Protein AF-A0A7K2EH18-F1 (afdb_monomer_lite)

pLDDT: mean 88.27, std 6.17, range [67.56, 96.75]

Secondary structure (DSSP, 8-state):
-EEEEES-GGGHHHHHHHHHTT-EEEEE-HHHHHHHHHTTS-SEEE--HHHHTT-TT-PPPTT-----SS-TTEEEEESS-GGG--EEE--TT-HHHHHHHHHHHHHTT----EEE-SS--SEEEEETHHHHTTTT-TTEEEHHHHHHHT-

Sequence (151 aa):
MQLAFWDFPPTECLELAAKTLSIEAERQTVSGCVELLHQQQIDVALLPVTVALAADGLDIVPGGAVSSWGYPFARMRVRRDLQQAGTLECTSDQGLEAFMSRVILKEHYGRDITLTSNGTADIKLLTGAASLDQADDPTTLDLGQEWYELS

Foldseek 3Di:
DEEEEEPAPVCPVVVVVCVVVVHHYYYDHLVVRLVCVVVVVGDYYDHDPVCQVVRPPDDDDPPDDDDDLFALFKKKQAQDPLLPFAEEADDPRCVVVVVLVQVLSCQVPVYRHDYDNPPDGRIYMGGGPRSNVCNPPPRMDRSSVSSVVSD

Radius of gyration: 17.11 Å; chains: 1; bounding box: 40×27×45 Å

Structure (mmCIF, N/CA/C/O backbone):
data_AF-A0A7K2EH18-F1
#
_entry.id   AF-A0A7K2EH18-F1
#
loop_
_atom_site.group_PDB
_atom_site.id
_atom_site.type_symbol
_atom_site.label_atom_id
_atom_site.label_alt_id
_atom_site.label_comp_id
_atom_site.label_asym_id
_atom_site.label_entity_id
_atom_site.label_seq_id
_atom_site.pdbx_PDB_ins_code
_atom_site.Cartn_x
_atom_site.Cartn_y
_atom_site.Cartn_z
_atom_site.occupancy
_atom_site.B_iso_or_equiv
_atom_site.auth_seq_id
_atom_site.auth_comp_id
_atom_site.auth_asym_id
_atom_site.auth_atom_id
_atom_site.pdbx_PDB_model_num
ATOM 1 N N . MET A 1 1 ? -16.350 -0.080 22.078 1.00 84.56 1 MET A N 1
ATOM 2 C CA . MET A 1 1 ? -15.527 -0.602 20.980 1.00 84.56 1 MET A CA 1
ATOM 3 C C . MET A 1 1 ? -14.910 0.592 20.293 1.00 84.56 1 MET A C 1
ATOM 5 O O . MET A 1 1 ? -15.670 1.390 19.752 1.00 84.56 1 MET A O 1
ATOM 9 N N . GLN A 1 2 ? -13.596 0.739 20.395 1.00 91.12 2 GLN A N 1
ATOM 10 C CA . GLN A 1 2 ? -12.831 1.815 19.775 1.00 91.12 2 GLN A CA 1
ATOM 11 C C . GLN A 1 2 ? -12.104 1.290 18.542 1.00 91.12 2 GLN A C 1
ATOM 13 O O . GLN A 1 2 ? -11.444 0.249 18.592 1.00 91.12 2 GLN A O 1
ATOM 18 N N . LEU A 1 3 ? -12.278 1.995 17.428 1.00 93.12 3 LEU A N 1
ATOM 19 C CA . LEU A 1 3 ? -11.694 1.663 16.138 1.00 93.12 3 LEU A CA 1
ATOM 20 C C . LEU A 1 3 ? -10.644 2.700 15.744 1.00 93.12 3 LEU A C 1
ATOM 22 O O . LEU A 1 3 ? -10.867 3.896 15.913 1.00 93.12 3 LEU A O 1
ATOM 26 N N . ALA A 1 4 ? -9.562 2.261 15.108 1.00 93.50 4 ALA A N 1
ATOM 27 C CA . ALA A 1 4 ? -8.719 3.163 14.329 1.00 93.50 4 ALA A CA 1
ATOM 28 C C . ALA A 1 4 ? -8.677 2.757 12.857 1.00 93.50 4 ALA A C 1
ATOM 30 O O . ALA A 1 4 ? -8.601 1.578 12.503 1.00 93.50 4 ALA A O 1
ATOM 31 N N . PHE A 1 5 ? -8.696 3.749 11.979 1.00 91.69 5 PHE A N 1
ATOM 32 C CA . PHE A 1 5 ? -8.487 3.563 10.554 1.00 91.69 5 PHE A CA 1
ATOM 33 C C . PHE A 1 5 ? -7.166 4.209 10.164 1.00 91.69 5 PHE A C 1
ATOM 35 O O . PHE A 1 5 ? -6.934 5.384 10.459 1.00 91.69 5 PHE A O 1
ATOM 42 N N . TRP A 1 6 ? -6.310 3.453 9.475 1.00 88.62 6 TRP A N 1
ATOM 43 C CA . TRP A 1 6 ? -5.174 4.064 8.798 1.00 88.62 6 TRP A CA 1
ATOM 44 C C . TRP A 1 6 ? -5.682 5.103 7.789 1.00 88.62 6 TRP A C 1
ATOM 46 O O . TRP A 1 6 ? -6.683 4.884 7.093 1.00 88.62 6 TRP A O 1
ATOM 56 N N . ASP A 1 7 ? -4.996 6.244 7.752 1.00 80.44 7 ASP A N 1
ATOM 57 C CA . ASP A 1 7 ? -5.308 7.357 6.862 1.00 80.44 7 ASP A CA 1
ATOM 58 C C . ASP A 1 7 ? -5.115 6.973 5.384 1.00 80.44 7 ASP A C 1
ATOM 60 O O . ASP A 1 7 ? -4.019 7.018 4.823 1.00 80.44 7 ASP A O 1
ATOM 64 N N . PHE A 1 8 ? -6.212 6.535 4.769 1.00 78.31 8 PHE A N 1
ATOM 65 C CA . PHE A 1 8 ? -6.276 6.015 3.411 1.00 78.31 8 PHE A CA 1
ATOM 66 C C . PHE A 1 8 ? -7.586 6.469 2.773 1.00 78.31 8 PHE A C 1
ATOM 68 O O . PHE A 1 8 ? -8.633 6.305 3.398 1.00 78.31 8 PHE A O 1
ATOM 75 N N . PRO A 1 9 ? -7.601 7.017 1.546 1.00 76.44 9 PRO A N 1
ATOM 76 C CA . PRO A 1 9 ? -8.835 7.581 0.994 1.00 76.44 9 PRO A CA 1
ATOM 77 C C . PRO A 1 9 ? -10.026 6.596 0.986 1.00 76.44 9 PRO A C 1
ATOM 79 O O . PRO A 1 9 ? -11.114 6.976 1.418 1.00 76.44 9 PRO A O 1
ATOM 82 N N . PRO A 1 10 ? -9.852 5.302 0.642 1.00 77.94 10 PRO A N 1
ATOM 83 C CA . PRO A 1 10 ? -10.926 4.310 0.754 1.00 77.94 10 PRO A CA 1
ATOM 84 C C . PRO A 1 10 ? -11.523 4.094 2.152 1.00 77.94 10 PRO A C 1
ATOM 86 O O . PRO A 1 10 ? -12.606 3.525 2.242 1.00 77.94 10 PRO A O 1
ATOM 89 N N . THR A 1 11 ? -10.877 4.522 3.241 1.00 81.06 11 THR A N 1
ATOM 90 C CA . THR A 1 11 ? -11.407 4.353 4.608 1.00 81.06 11 THR A CA 1
ATOM 91 C C . THR A 1 11 ? -12.361 5.475 5.026 1.00 81.06 11 THR A C 1
ATOM 93 O O . THR A 1 11 ? -13.025 5.357 6.055 1.00 81.06 11 THR A O 1
ATOM 96 N N . GLU A 1 12 ? -12.537 6.523 4.208 1.00 81.25 12 GLU A N 1
ATOM 97 C CA . GLU A 1 12 ? -13.529 7.591 4.441 1.00 81.25 12 GLU A CA 1
ATOM 98 C C . GLU A 1 12 ? -14.953 7.048 4.605 1.00 81.25 12 GLU A C 1
ATOM 100 O O . GLU A 1 12 ? -15.695 7.473 5.495 1.00 81.25 12 GLU A O 1
ATOM 105 N N . CYS A 1 13 ? -15.332 6.059 3.793 1.00 82.31 13 CYS A N 1
ATOM 106 C CA . CYS A 1 13 ? -16.657 5.452 3.878 1.00 82.31 13 CYS A CA 1
ATOM 107 C C . CYS A 1 13 ? -1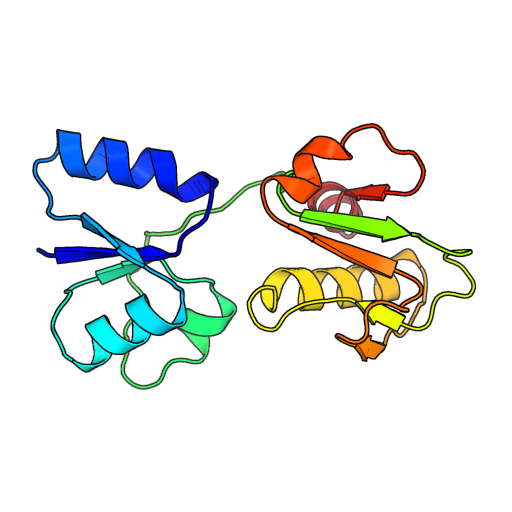6.860 4.664 5.184 1.00 82.31 13 CYS A C 1
ATOM 109 O O . CYS A 1 13 ? -17.976 4.617 5.704 1.00 82.31 13 CYS A O 1
ATOM 111 N N . LEU A 1 14 ? -15.789 4.094 5.746 1.00 84.75 14 LEU A N 1
ATOM 112 C CA . LEU A 1 14 ? -15.835 3.351 7.005 1.00 84.75 14 LEU A CA 1
ATOM 113 C C . LEU A 1 14 ? -16.022 4.284 8.196 1.00 84.75 14 LEU A C 1
ATOM 115 O O . LEU A 1 14 ? -16.771 3.962 9.114 1.00 84.75 14 LEU A O 1
ATOM 119 N N . GLU A 1 15 ? -15.418 5.469 8.158 1.00 84.12 15 GLU A N 1
ATOM 120 C CA . GLU A 1 15 ? -15.622 6.494 9.181 1.00 84.12 15 GLU A CA 1
ATOM 121 C C . GLU A 1 15 ? -17.071 7.009 9.189 1.00 84.12 15 GLU A C 1
ATOM 123 O O . GLU A 1 15 ? -17.696 7.140 10.246 1.00 84.12 15 GLU A O 1
ATOM 128 N N . LEU A 1 16 ? -17.645 7.241 8.005 1.00 85.62 16 LEU A N 1
ATOM 129 C CA . LEU A 1 16 ? -19.062 7.586 7.844 1.00 85.62 16 LEU A CA 1
ATOM 130 C C . LEU A 1 16 ? -19.986 6.477 8.372 1.00 85.62 16 LEU A C 1
ATOM 132 O O . LEU A 1 16 ? -20.981 6.763 9.049 1.00 85.62 16 LEU A O 1
ATOM 136 N N . ALA A 1 17 ? -19.654 5.213 8.105 1.00 87.94 17 ALA A N 1
ATOM 137 C CA . ALA A 1 17 ? -20.402 4.071 8.619 1.00 87.94 17 ALA A CA 1
ATOM 138 C C . ALA A 1 17 ? -20.294 3.963 10.150 1.00 87.94 17 ALA A C 1
ATOM 140 O O . ALA A 1 17 ? -21.313 3.797 10.821 1.00 87.94 17 ALA A O 1
ATOM 141 N N . ALA A 1 18 ? -19.097 4.138 10.716 1.00 88.94 18 ALA A N 1
ATOM 142 C CA . ALA A 1 18 ? -18.866 4.124 12.159 1.00 88.94 18 ALA A CA 1
ATOM 143 C C . ALA A 1 18 ? -19.690 5.203 12.877 1.00 88.94 18 ALA A C 1
ATOM 145 O O . ALA A 1 18 ? -20.402 4.893 13.832 1.00 88.94 18 ALA A O 1
ATOM 146 N N . LYS A 1 19 ? -19.699 6.438 12.353 1.00 88.56 19 LYS A N 1
ATOM 147 C CA . LYS A 1 19 ? -20.542 7.538 12.856 1.00 88.56 19 LYS A CA 1
ATOM 148 C C . LYS A 1 19 ? -22.026 7.175 12.840 1.00 88.56 19 LYS A C 1
ATOM 150 O O . LYS A 1 19 ? -22.723 7.386 13.829 1.00 88.56 19 LYS A O 1
ATOM 155 N N . THR A 1 20 ? -22.499 6.587 11.742 1.00 91.06 20 THR A N 1
ATOM 156 C CA . THR A 1 20 ? -23.899 6.151 11.590 1.00 91.06 20 THR A CA 1
ATOM 157 C C . THR A 1 20 ? -24.285 5.082 12.618 1.00 91.06 20 THR A C 1
ATOM 159 O O . THR A 1 20 ? -25.405 5.078 13.123 1.00 91.06 20 THR A O 1
ATOM 162 N N . LEU A 1 21 ? -23.346 4.199 12.960 1.00 90.81 21 LEU A N 1
ATOM 163 C CA . LEU A 1 21 ? -23.527 3.119 13.931 1.00 90.81 21 LEU A CA 1
ATOM 164 C C . LEU A 1 21 ? -23.179 3.526 15.373 1.00 90.81 21 LEU A C 1
ATOM 166 O O . LEU A 1 21 ? -23.250 2.686 16.265 1.00 90.81 21 LEU A O 1
ATOM 170 N N . SER A 1 22 ? -22.831 4.797 15.614 1.00 90.56 22 SER A N 1
ATOM 171 C CA . SER A 1 22 ? -22.379 5.301 16.922 1.00 90.56 22 SER A CA 1
ATOM 172 C C . SER A 1 22 ? -21.180 4.525 17.492 1.00 90.56 22 SER A C 1
ATOM 174 O O . SER A 1 22 ? -21.096 4.282 18.694 1.00 90.56 22 SER A O 1
ATOM 176 N N . ILE A 1 23 ? -20.257 4.121 16.616 1.00 90.50 23 ILE A N 1
ATOM 177 C CA . ILE A 1 23 ? -18.982 3.499 16.978 1.00 90.50 23 ILE A CA 1
ATOM 178 C C . ILE A 1 23 ? -17.917 4.595 17.055 1.00 90.50 23 ILE A C 1
ATOM 180 O O . ILE A 1 23 ? -17.797 5.413 16.141 1.00 90.50 23 ILE A O 1
ATOM 184 N N . GLU A 1 24 ? -17.138 4.603 18.136 1.00 90.88 24 GLU A N 1
ATOM 185 C CA . GLU A 1 24 ? -15.992 5.499 18.283 1.00 90.88 24 GLU A CA 1
ATOM 186 C C . GLU A 1 24 ? -14.889 5.060 17.319 1.00 90.88 24 GLU A C 1
ATOM 188 O O . GLU A 1 24 ? -14.373 3.947 17.421 1.00 90.88 24 GLU A O 1
ATOM 193 N N . ALA A 1 25 ? -14.565 5.925 16.359 1.00 91.12 25 ALA A N 1
ATOM 194 C CA . ALA A 1 25 ? -13.534 5.672 15.369 1.00 91.12 25 ALA A CA 1
ATOM 195 C C . ALA A 1 25 ? -12.646 6.901 15.176 1.00 91.12 25 ALA A C 1
ATOM 197 O O . ALA A 1 25 ? -13.149 8.025 15.100 1.00 91.12 25 ALA A O 1
ATOM 198 N N . GLU A 1 26 ? -11.342 6.678 15.048 1.00 90.00 26 GLU A N 1
ATOM 199 C CA . GLU A 1 26 ? -10.359 7.724 14.778 1.00 90.00 26 GLU A CA 1
ATOM 200 C C . GLU A 1 26 ? -9.476 7.403 13.569 1.00 90.00 26 GLU A C 1
ATOM 202 O O . 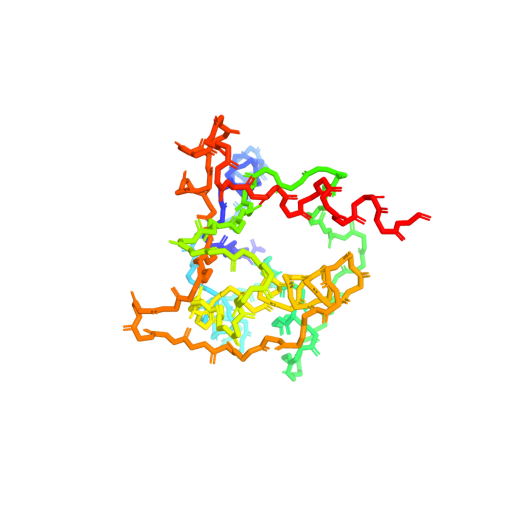GLU A 1 26 ? -9.287 6.245 13.193 1.00 90.00 26 GLU A O 1
ATOM 207 N N . ARG A 1 27 ? -8.931 8.452 12.946 1.00 90.00 27 ARG A N 1
ATOM 208 C CA . ARG A 1 27 ? -7.914 8.324 11.900 1.00 90.00 27 ARG A CA 1
ATOM 209 C C . ARG A 1 27 ? -6.537 8.457 12.501 1.00 90.00 27 ARG A C 1
ATOM 211 O O . ARG A 1 27 ? -6.279 9.404 13.240 1.00 90.00 27 ARG A O 1
ATOM 218 N N . GLN A 1 28 ? -5.651 7.551 12.124 1.00 91.38 28 GLN A N 1
ATOM 219 C CA . GLN A 1 28 ? -4.274 7.548 12.588 1.00 91.38 28 GLN A CA 1
ATOM 220 C C . GLN A 1 28 ? -3.323 7.181 11.451 1.00 91.38 28 GLN A C 1
ATOM 222 O O . GLN A 1 28 ? -3.714 6.640 10.412 1.00 91.38 28 GLN A O 1
ATOM 227 N N . THR A 1 29 ? -2.039 7.475 11.643 1.00 88.75 29 THR A N 1
ATOM 228 C CA . THR A 1 29 ? -1.003 6.883 10.794 1.00 88.75 29 THR A CA 1
ATOM 229 C C . THR A 1 29 ? -0.962 5.374 11.028 1.00 88.75 29 THR A C 1
ATOM 231 O O . THR A 1 29 ? -1.389 4.882 12.072 1.00 88.75 29 THR A O 1
ATOM 234 N N . VAL A 1 30 ? -0.396 4.621 10.084 1.00 88.69 30 VAL A N 1
ATOM 235 C CA . VAL A 1 30 ? -0.225 3.168 10.244 1.00 88.69 30 VAL A CA 1
ATOM 236 C C . VAL A 1 30 ? 0.524 2.832 11.540 1.00 88.69 30 VAL A C 1
ATOM 238 O O . VAL A 1 30 ? 0.104 1.947 12.281 1.00 88.69 30 VAL A O 1
ATOM 241 N N . SER A 1 31 ? 1.592 3.576 11.853 1.00 88.94 31 SER A N 1
ATOM 242 C CA . SER A 1 31 ? 2.343 3.402 13.101 1.00 88.94 31 SER A CA 1
ATOM 243 C C . SER A 1 31 ? 1.513 3.754 14.336 1.00 88.94 31 SER A C 1
ATOM 245 O O . SER A 1 31 ? 1.590 3.036 15.326 1.00 88.94 31 SER A O 1
ATOM 247 N N . GLY A 1 32 ? 0.694 4.809 14.265 1.00 92.75 32 GLY A N 1
ATOM 248 C CA . GLY A 1 32 ? -0.209 5.195 15.350 1.00 92.75 32 GLY A CA 1
ATOM 249 C C . GLY A 1 32 ? -1.251 4.115 15.642 1.00 92.75 32 GLY A C 1
ATOM 250 O O . GLY A 1 32 ? -1.414 3.727 16.791 1.00 92.75 32 GLY A O 1
ATOM 251 N N . CYS A 1 33 ? -1.886 3.546 14.612 1.00 93.44 33 CYS A N 1
ATOM 252 C CA . CYS A 1 33 ? -2.825 2.432 14.779 1.00 93.44 33 CYS A CA 1
ATOM 253 C C . CYS A 1 33 ? -2.184 1.230 15.496 1.00 93.44 33 CYS A C 1
ATOM 255 O O . CYS A 1 33 ? -2.783 0.653 16.401 1.00 93.44 33 CYS A O 1
ATOM 257 N N . VAL A 1 34 ? -0.968 0.844 15.091 1.00 92.75 34 VAL A N 1
ATOM 258 C CA . VAL A 1 34 ? -0.242 -0.283 15.701 1.00 92.75 34 VAL A CA 1
ATOM 259 C C . VAL A 1 34 ? 0.121 0.018 17.157 1.00 92.75 34 VAL A C 1
ATOM 261 O O . VAL A 1 34 ? -0.057 -0.834 18.026 1.00 92.75 34 VAL A O 1
ATOM 264 N N . GLU A 1 35 ? 0.587 1.235 17.443 1.00 93.25 35 GLU A N 1
ATOM 265 C CA . GLU A 1 35 ? 0.908 1.667 18.804 1.00 93.25 35 GLU A CA 1
ATOM 266 C C . GLU A 1 35 ? -0.323 1.626 19.721 1.00 93.25 35 GLU A C 1
ATOM 268 O O . GLU A 1 35 ? -0.255 1.063 20.815 1.00 93.25 35 GLU A O 1
ATOM 273 N N . LEU A 1 36 ? -1.461 2.147 19.259 1.00 94.81 36 LEU A N 1
ATOM 274 C CA . LEU A 1 36 ? -2.713 2.150 20.015 1.00 94.81 36 LEU A CA 1
ATOM 275 C C . LEU A 1 36 ? -3.230 0.735 20.300 1.00 94.81 36 LEU A C 1
ATOM 277 O O . LEU A 1 36 ? -3.704 0.477 21.408 1.00 94.81 36 LEU A O 1
ATOM 281 N N . LEU A 1 37 ? -3.105 -0.193 19.342 1.00 94.31 37 LEU A N 1
ATOM 282 C CA . LEU A 1 37 ? -3.444 -1.605 19.554 1.00 94.31 37 LEU A CA 1
ATOM 283 C C . LEU A 1 37 ? -2.553 -2.238 20.628 1.00 94.31 37 LEU A C 1
ATOM 285 O O . LEU A 1 37 ? -3.056 -2.866 21.558 1.00 94.31 37 LEU A O 1
ATOM 289 N N . HIS A 1 38 ? -1.234 -2.037 20.556 1.00 93.25 38 HIS A N 1
ATOM 290 C CA . HIS A 1 38 ? -0.307 -2.570 21.561 1.00 93.25 38 HIS A CA 1
ATOM 291 C C . HIS A 1 38 ? -0.541 -1.990 22.957 1.00 93.25 38 HIS A C 1
ATOM 293 O O . HIS A 1 38 ? -0.396 -2.698 23.955 1.00 93.25 38 HIS A O 1
ATOM 299 N N . GLN A 1 39 ? -0.912 -0.713 23.034 1.00 94.31 39 GLN A N 1
ATOM 300 C CA . GLN A 1 39 ? -1.243 -0.033 24.285 1.00 94.31 39 GLN A CA 1
ATOM 301 C C . GLN A 1 39 ? -2.665 -0.344 24.779 1.00 94.31 39 GLN A C 1
ATOM 303 O O . GLN A 1 39 ? -3.050 0.167 25.830 1.00 94.31 39 GLN A O 1
ATOM 308 N N . GLN A 1 40 ? -3.429 -1.177 24.058 1.00 93.50 40 GLN A N 1
ATOM 309 C CA . GLN A 1 40 ? -4.824 -1.523 24.361 1.00 93.50 40 GLN A CA 1
ATOM 310 C C . GLN A 1 40 ? -5.728 -0.288 24.484 1.00 93.50 40 GLN A C 1
ATOM 312 O O . GLN A 1 40 ? -6.679 -0.270 25.263 1.00 93.50 40 GLN A O 1
ATOM 317 N N . GLN A 1 41 ? -5.403 0.767 23.735 1.00 95.19 41 GLN A N 1
ATOM 318 C CA . GLN A 1 41 ? -6.205 1.986 23.671 1.00 95.19 41 GLN A CA 1
ATOM 319 C C . GLN A 1 41 ? -7.327 1.860 22.645 1.00 95.19 41 GLN A C 1
ATOM 321 O O . GLN A 1 41 ? -8.346 2.507 22.806 1.00 95.19 41 GLN A O 1
ATOM 326 N N . ILE A 1 42 ? -7.174 0.996 21.640 1.00 94.62 42 ILE A N 1
ATOM 327 C CA . ILE A 1 42 ? -8.227 0.657 20.678 1.00 94.62 42 ILE A CA 1
ATOM 328 C C . ILE A 1 42 ? -8.422 -0.858 20.615 1.00 94.62 42 ILE A C 1
ATOM 330 O O . ILE A 1 42 ? -7.494 -1.621 20.881 1.00 94.62 42 ILE A O 1
ATOM 334 N N . ASP A 1 43 ? -9.626 -1.289 20.241 1.00 93.00 43 ASP A N 1
ATOM 335 C CA . ASP A 1 43 ? -9.988 -2.708 20.176 1.00 93.00 43 ASP A CA 1
ATOM 336 C C . ASP A 1 43 ? -9.653 -3.326 18.810 1.00 93.00 43 ASP A C 1
ATOM 338 O O . ASP A 1 43 ? -9.283 -4.494 18.720 1.00 93.00 43 ASP A O 1
ATOM 342 N N . VAL A 1 44 ? -9.820 -2.558 17.727 1.00 93.38 44 VAL A N 1
ATOM 343 C CA . VAL A 1 44 ? -9.617 -3.025 16.348 1.00 93.38 44 VAL A CA 1
ATOM 344 C C . VAL A 1 44 ? -9.049 -1.886 15.505 1.00 93.38 44 VAL A C 1
ATOM 346 O O . VAL A 1 44 ? -9.507 -0.749 15.603 1.00 93.38 44 VAL A O 1
ATOM 349 N N . ALA A 1 45 ? -8.097 -2.192 14.622 1.00 93.81 45 ALA A N 1
ATOM 350 C CA . ALA A 1 45 ? -7.639 -1.244 13.613 1.00 93.81 45 ALA A CA 1
ATOM 351 C C . ALA A 1 45 ? -7.711 -1.824 12.201 1.00 93.81 45 ALA A C 1
ATOM 353 O O . ALA A 1 45 ? -7.446 -3.006 11.983 1.00 93.81 45 ALA A O 1
ATOM 354 N N . LEU A 1 46 ? -8.020 -0.968 11.227 1.00 91.81 46 LEU A N 1
ATOM 355 C CA . LEU A 1 46 ? -7.801 -1.279 9.820 1.00 91.81 46 LEU A CA 1
ATOM 356 C C . LEU A 1 46 ? -6.377 -0.874 9.435 1.00 91.81 46 LEU A C 1
ATOM 358 O O . LEU A 1 46 ? -6.027 0.304 9.505 1.00 91.81 46 LEU A O 1
ATOM 362 N N . LEU A 1 47 ? -5.580 -1.852 9.010 1.00 90.44 47 LEU A N 1
ATOM 363 C CA . LEU A 1 47 ? -4.165 -1.704 8.671 1.00 90.44 47 LEU A CA 1
ATOM 364 C C . LEU A 1 47 ? -3.883 -2.208 7.247 1.00 90.44 47 LEU A C 1
ATOM 366 O O . LEU A 1 47 ? -4.610 -3.078 6.755 1.00 90.44 47 LEU A O 1
ATOM 370 N N . PRO A 1 48 ? -2.798 -1.741 6.598 1.00 86.00 48 PRO A N 1
ATOM 371 C CA . PRO A 1 48 ? -2.278 -2.392 5.403 1.00 86.00 48 PRO A CA 1
ATOM 372 C C . PRO A 1 48 ? -1.951 -3.860 5.691 1.00 86.00 48 PRO A C 1
ATOM 374 O O . PRO A 1 48 ? -1.371 -4.181 6.732 1.00 86.00 48 PRO A O 1
ATOM 377 N N . VAL A 1 49 ? -2.269 -4.753 4.750 1.00 86.00 49 VAL A N 1
ATOM 378 C CA . VAL A 1 49 ? -2.091 -6.207 4.931 1.00 86.00 49 VAL A CA 1
ATOM 379 C C . VAL A 1 49 ? -0.649 -6.586 5.278 1.00 86.00 49 VAL A C 1
ATOM 381 O O . VAL A 1 49 ? -0.419 -7.460 6.105 1.00 86.00 49 VAL A O 1
ATOM 384 N N . THR A 1 50 ? 0.332 -5.889 4.703 1.00 84.31 50 THR A N 1
ATOM 385 C CA . THR A 1 50 ? 1.759 -6.119 4.965 1.00 84.31 50 THR A CA 1
ATOM 386 C C . THR A 1 50 ? 2.147 -5.815 6.408 1.00 84.31 50 THR A C 1
ATOM 388 O O . THR A 1 50 ? 3.016 -6.487 6.951 1.00 84.31 50 THR A O 1
ATOM 391 N N . VAL A 1 51 ? 1.493 -4.837 7.038 1.00 87.69 51 VAL A N 1
ATOM 392 C CA . VAL A 1 51 ? 1.719 -4.486 8.444 1.00 87.69 51 VAL A CA 1
ATOM 393 C C . VAL A 1 51 ? 0.955 -5.430 9.356 1.00 87.69 51 VAL A C 1
ATOM 395 O O . VAL A 1 51 ? 1.532 -5.946 10.305 1.00 87.69 51 VAL A O 1
ATOM 398 N N . ALA A 1 52 ? -0.308 -5.717 9.036 1.00 87.94 52 ALA A N 1
ATOM 399 C CA . ALA A 1 52 ? -1.135 -6.626 9.822 1.00 87.94 52 ALA A CA 1
ATOM 400 C C . ALA A 1 52 ? -0.521 -8.036 9.921 1.00 87.94 52 ALA A C 1
ATOM 402 O O . ALA A 1 52 ? -0.537 -8.636 10.988 1.00 87.94 52 ALA A O 1
ATOM 403 N N . LEU A 1 53 ? 0.072 -8.543 8.833 1.00 85.44 53 LEU A N 1
ATOM 404 C CA . LEU A 1 53 ? 0.743 -9.850 8.810 1.00 85.44 53 LEU A CA 1
ATOM 405 C C . LEU A 1 53 ? 2.118 -9.863 9.493 1.00 85.44 53 LEU A C 1
ATOM 407 O O . LEU A 1 53 ? 2.614 -10.937 9.822 1.00 85.44 53 LEU A O 1
ATOM 411 N N . ALA A 1 54 ? 2.754 -8.703 9.653 1.00 85.94 54 ALA A N 1
ATOM 412 C CA . ALA A 1 54 ? 4.074 -8.582 10.271 1.00 85.94 54 ALA A CA 1
ATOM 413 C C . ALA A 1 54 ? 4.011 -8.218 11.762 1.00 85.94 54 ALA A C 1
ATOM 415 O O . ALA A 1 54 ? 5.034 -8.264 12.442 1.00 85.94 54 ALA A O 1
ATOM 416 N N . ALA A 1 55 ? 2.846 -7.803 12.258 1.00 83.75 55 ALA A N 1
ATOM 417 C CA . ALA A 1 55 ? 2.682 -7.358 13.628 1.00 83.75 55 ALA A CA 1
ATOM 418 C C . ALA A 1 55 ? 2.542 -8.550 14.583 1.00 83.75 55 ALA A C 1
ATOM 420 O O . ALA A 1 55 ? 1.595 -9.332 14.502 1.00 83.75 55 ALA A O 1
ATOM 421 N N . ASP A 1 56 ? 3.480 -8.662 15.521 1.00 84.44 56 ASP A N 1
ATOM 422 C CA . ASP A 1 56 ? 3.445 -9.691 16.555 1.00 84.44 56 ASP A CA 1
ATOM 423 C C . ASP A 1 56 ? 2.360 -9.400 17.597 1.00 84.44 56 ASP A C 1
ATOM 425 O O . ASP A 1 56 ? 2.209 -8.276 18.073 1.00 84.44 56 ASP A O 1
ATOM 429 N N . GLY A 1 57 ? 1.635 -10.437 18.017 1.00 84.88 57 GLY A N 1
ATOM 430 C CA . GLY A 1 57 ? 0.653 -10.327 19.100 1.00 84.88 57 GLY A CA 1
ATOM 431 C C . GLY A 1 57 ? -0.653 -9.628 18.719 1.00 84.88 57 GLY A C 1
ATOM 432 O O . GLY A 1 57 ? -1.395 -9.232 19.616 1.00 84.88 57 GLY A O 1
ATOM 433 N N . LEU A 1 58 ? -0.938 -9.488 17.422 1.00 87.31 58 LEU A N 1
ATOM 434 C CA . LEU A 1 58 ? -2.230 -9.042 16.907 1.00 87.31 58 LEU A CA 1
ATOM 435 C C . LEU A 1 58 ? -2.951 -10.195 16.203 1.00 87.31 58 LEU A C 1
ATOM 437 O O . LEU A 1 58 ? -2.340 -10.953 15.450 1.00 87.31 58 LEU A O 1
ATOM 441 N N . ASP A 1 59 ? -4.262 -10.288 16.414 1.00 90.06 59 ASP A N 1
ATOM 442 C CA . ASP A 1 59 ? -5.126 -11.222 15.697 1.00 90.06 59 ASP A CA 1
ATOM 443 C C . ASP A 1 59 ? -5.798 -10.534 14.504 1.00 90.06 59 ASP A C 1
ATOM 445 O O . ASP A 1 59 ? -6.234 -9.382 14.576 1.00 90.06 59 ASP A O 1
ATOM 449 N N . ILE A 1 60 ? -5.931 -11.266 13.396 1.00 90.81 60 ILE A N 1
ATOM 450 C CA . ILE A 1 60 ? -6.655 -10.795 12.213 1.00 90.81 60 ILE A CA 1
ATOM 451 C C . ILE A 1 60 ? -8.137 -11.131 12.355 1.00 90.81 60 ILE A C 1
ATOM 453 O O . ILE A 1 60 ? -8.510 -12.296 12.502 1.00 90.81 60 ILE A O 1
ATOM 457 N N . VAL A 1 61 ? -8.997 -10.116 12.242 1.00 89.31 61 VAL A N 1
ATOM 458 C CA . VAL A 1 61 ? -10.452 -10.304 12.240 1.00 89.31 61 VAL A CA 1
ATOM 459 C C . VAL A 1 61 ? -10.883 -10.988 10.933 1.00 89.31 61 VAL A C 1
ATOM 461 O O . VAL A 1 61 ? -10.734 -10.402 9.856 1.00 89.31 61 VAL A O 1
ATOM 464 N N . PRO A 1 62 ? -11.451 -12.206 10.979 1.00 83.88 62 PRO A N 1
ATOM 465 C CA . PRO A 1 62 ? -11.931 -12.866 9.774 1.00 83.88 62 PRO A CA 1
ATOM 466 C C . PRO A 1 62 ? -13.151 -12.132 9.203 1.00 83.88 62 PRO A C 1
ATOM 468 O O . PRO A 1 62 ? -14.023 -11.670 9.935 1.00 83.88 62 PRO A O 1
ATOM 471 N N . GLY A 1 63 ? -13.232 -12.049 7.873 1.00 82.75 63 GLY A N 1
ATOM 472 C CA . GLY A 1 63 ? -14.366 -11.437 7.170 1.00 82.75 63 GLY A CA 1
ATOM 473 C C . GLY A 1 63 ? -14.350 -9.904 7.097 1.00 82.75 63 GLY A C 1
ATOM 474 O O . GLY A 1 63 ? -15.252 -9.334 6.489 1.00 82.75 63 GLY A O 1
ATOM 475 N N . GLY A 1 64 ? -13.336 -9.238 7.662 1.00 82.69 64 GLY A N 1
ATOM 476 C CA . GLY A 1 64 ? -13.130 -7.794 7.539 1.00 82.69 64 GLY A CA 1
ATOM 477 C C . GLY A 1 64 ? -11.937 -7.470 6.643 1.00 82.69 64 GLY A C 1
ATOM 478 O O . GLY A 1 64 ? -10.798 -7.706 7.029 1.00 82.69 64 GLY A O 1
ATOM 479 N N . ALA A 1 65 ? -12.183 -6.917 5.454 1.00 86.62 65 ALA A N 1
ATOM 480 C CA . ALA A 1 65 ? -11.129 -6.430 4.568 1.00 86.62 65 ALA A CA 1
ATOM 481 C C . ALA A 1 65 ? -11.644 -5.311 3.659 1.00 86.62 65 ALA A C 1
ATOM 483 O O . ALA A 1 65 ? -12.798 -5.327 3.229 1.00 86.62 65 ALA A O 1
ATOM 484 N N . VAL A 1 66 ? -10.758 -4.378 3.313 1.00 82.38 66 VAL A N 1
ATOM 485 C CA . VAL A 1 66 ? -10.955 -3.485 2.168 1.00 82.38 66 VAL A CA 1
ATOM 486 C C . VAL A 1 66 ? -10.209 -4.102 0.995 1.00 82.38 66 VAL A C 1
ATOM 488 O O . VAL A 1 66 ? -9.000 -4.304 1.059 1.00 82.38 66 VAL A O 1
ATOM 491 N N . SER A 1 67 ? -10.942 -4.443 -0.060 1.00 82.00 67 SER A N 1
ATOM 492 C CA . SER A 1 67 ? -10.386 -5.023 -1.281 1.00 82.00 67 SER A CA 1
ATOM 493 C C . SER A 1 67 ? -11.034 -4.385 -2.501 1.00 82.00 67 SER A C 1
ATOM 495 O O . SER A 1 67 ? -12.158 -3.883 -2.433 1.00 82.00 67 SER A O 1
ATOM 497 N N . SER A 1 68 ? -10.316 -4.386 -3.617 1.00 77.06 68 SER A N 1
ATOM 498 C CA . SER A 1 68 ? -1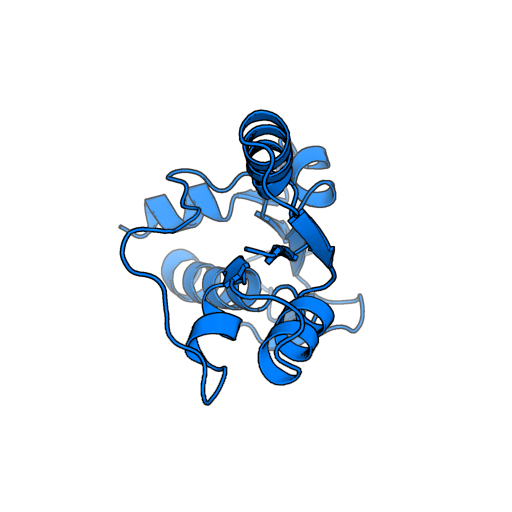0.795 -3.813 -4.868 1.00 77.06 68 SER A CA 1
ATOM 499 C C . SER A 1 68 ? -10.334 -4.647 -6.054 1.00 77.06 68 SER A C 1
ATOM 501 O O . SER A 1 68 ? -9.197 -5.110 -6.071 1.00 77.06 68 SER A O 1
ATOM 503 N N . TRP A 1 69 ? -11.191 -4.769 -7.068 1.00 70.19 69 TRP A N 1
ATOM 504 C CA . TRP A 1 69 ? -10.841 -5.371 -8.361 1.00 70.19 69 TRP A CA 1
ATOM 505 C C . TRP A 1 69 ? -10.012 -4.433 -9.247 1.00 70.19 69 TRP A C 1
ATOM 507 O O . TRP A 1 69 ? -9.236 -4.898 -10.068 1.00 70.19 69 TRP A O 1
ATOM 517 N N . GLY A 1 70 ? -10.162 -3.119 -9.060 1.00 70.12 70 GLY A N 1
ATOM 518 C CA . GLY A 1 70 ? -9.309 -2.092 -9.654 1.00 70.12 70 GLY A CA 1
ATOM 519 C C . GLY A 1 70 ? -8.782 -1.177 -8.557 1.00 70.12 70 GLY A C 1
ATOM 520 O O . GLY A 1 70 ? -9.542 -0.810 -7.660 1.00 70.12 70 GLY A O 1
ATOM 521 N N . TYR A 1 71 ? -7.496 -0.831 -8.613 1.00 75.00 71 TYR A N 1
ATOM 522 C CA . TYR A 1 71 ? -6.816 -0.057 -7.574 1.00 75.00 71 TYR A CA 1
ATOM 523 C C . TYR A 1 71 ? -6.363 1.312 -8.111 1.00 75.00 71 TYR A C 1
ATOM 525 O 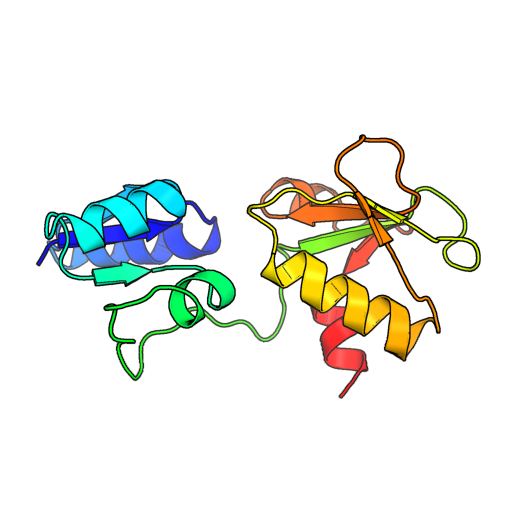O . TYR A 1 71 ? -5.168 1.542 -8.291 1.00 75.00 71 TYR A O 1
ATOM 533 N N . PRO A 1 72 ? -7.302 2.256 -8.350 1.00 73.94 72 PRO A N 1
ATOM 534 C CA . PRO A 1 72 ? -6.991 3.547 -8.983 1.00 73.94 72 PRO A CA 1
ATOM 535 C C . PRO A 1 72 ? -6.106 4.447 -8.104 1.00 73.94 72 PRO A C 1
ATOM 537 O O . PRO A 1 72 ? -5.610 5.490 -8.533 1.00 73.94 72 PRO A O 1
ATOM 540 N N . PHE A 1 73 ? -5.910 4.047 -6.849 1.00 81.44 73 PHE A N 1
ATOM 541 C CA . PHE A 1 73 ? -5.137 4.768 -5.853 1.00 81.44 73 PHE A CA 1
ATOM 542 C C . PHE A 1 73 ? -3.649 4.424 -5.882 1.00 81.44 73 PHE A C 1
ATOM 544 O O . PHE A 1 73 ? -2.938 4.940 -5.024 1.00 81.44 73 PHE A O 1
ATOM 551 N N . ALA A 1 74 ? -3.164 3.604 -6.825 1.00 89.31 74 ALA A N 1
ATOM 552 C CA . ALA A 1 74 ? -1.731 3.447 -7.045 1.00 89.31 74 ALA A CA 1
ATOM 553 C C . ALA A 1 74 ? -1.337 3.353 -8.521 1.00 89.31 74 ALA A C 1
ATOM 555 O O . ALA A 1 74 ? -1.904 2.586 -9.299 1.00 89.31 74 ALA A O 1
ATOM 556 N N . ARG A 1 75 ? -0.300 4.113 -8.879 1.00 92.94 75 ARG A N 1
ATOM 557 C CA . ARG A 1 75 ? 0.257 4.205 -10.232 1.00 92.94 75 ARG A CA 1
ATOM 558 C C . ARG A 1 75 ? 1.772 4.266 -10.202 1.00 92.94 75 ARG A C 1
ATOM 560 O O . ARG A 1 75 ? 2.367 4.836 -9.287 1.00 92.94 75 ARG A O 1
ATOM 567 N N . MET A 1 76 ? 2.403 3.743 -11.245 1.00 94.44 76 MET A N 1
ATOM 568 C CA . MET A 1 76 ? 3.832 3.919 -11.492 1.00 94.44 76 MET A CA 1
ATOM 569 C C . MET A 1 76 ? 4.027 4.971 -12.574 1.00 94.44 76 MET A C 1
ATOM 571 O O . MET A 1 76 ? 3.650 4.753 -13.720 1.00 94.44 76 MET A O 1
ATOM 575 N N . ARG A 1 77 ? 4.640 6.107 -12.236 1.00 94.81 77 ARG A N 1
ATOM 576 C CA . ARG A 1 77 ? 5.030 7.109 -13.231 1.00 94.81 77 ARG A CA 1
ATOM 577 C C . ARG A 1 77 ? 6.441 6.851 -13.725 1.00 94.81 77 ARG A C 1
ATOM 579 O O . ARG A 1 77 ? 7.409 6.973 -12.972 1.00 94.81 77 ARG A O 1
ATOM 586 N N . VAL A 1 78 ? 6.545 6.563 -15.006 1.00 94.31 78 VAL A N 1
ATOM 587 C CA . VAL A 1 78 ? 7.772 6.278 -15.732 1.00 94.31 78 VAL A CA 1
ATOM 588 C C . VAL A 1 78 ? 8.436 7.606 -16.117 1.00 94.31 78 VAL A C 1
ATOM 590 O O . VAL A 1 78 ? 7.921 8.364 -16.931 1.00 94.31 78 VAL A O 1
ATOM 593 N N . ARG A 1 79 ? 9.576 7.937 -15.496 1.00 91.81 79 ARG A N 1
ATOM 594 C CA . ARG A 1 79 ? 10.312 9.195 -15.755 1.00 91.81 79 ARG A CA 1
ATOM 595 C C . ARG A 1 79 ? 11.347 9.062 -16.874 1.00 91.81 79 ARG A C 1
ATOM 597 O O . ARG A 1 79 ? 11.833 10.069 -17.387 1.00 91.81 79 ARG A O 1
ATOM 604 N N . ARG A 1 80 ? 11.734 7.831 -17.202 1.00 85.50 80 ARG A N 1
ATOM 605 C CA . ARG A 1 80 ? 12.719 7.460 -18.230 1.00 85.50 80 ARG A CA 1
ATOM 606 C C . ARG A 1 80 ? 12.228 6.238 -18.985 1.00 85.50 80 ARG A C 1
ATOM 608 O O . ARG A 1 80 ? 11.263 5.629 -18.565 1.00 85.50 80 ARG A O 1
ATOM 615 N N . ASP A 1 81 ? 12.906 5.853 -20.057 1.00 89.19 81 ASP A N 1
ATOM 616 C CA . ASP A 1 81 ? 12.580 4.631 -20.795 1.00 89.19 81 ASP A CA 1
ATOM 617 C C . ASP A 1 81 ? 12.411 3.416 -19.856 1.00 89.19 81 ASP A C 1
ATOM 619 O O . ASP A 1 81 ? 13.341 3.030 -19.140 1.00 89.19 81 ASP A O 1
ATOM 623 N N . LEU A 1 82 ? 11.216 2.815 -19.872 1.00 89.56 82 LEU A N 1
ATOM 624 C CA . LEU A 1 82 ? 10.852 1.659 -19.052 1.00 89.56 82 LEU A CA 1
ATOM 625 C C . LEU A 1 82 ? 11.790 0.470 -19.303 1.00 89.56 82 LEU A C 1
ATOM 627 O O . LEU A 1 82 ? 12.134 -0.259 -18.374 1.00 89.56 82 LEU A O 1
ATOM 631 N N . GLN A 1 83 ? 12.287 0.328 -20.536 1.00 89.94 83 GLN A N 1
ATOM 632 C CA . GLN A 1 83 ? 13.231 -0.725 -20.920 1.00 89.94 83 GLN A CA 1
ATOM 633 C C . GLN A 1 83 ? 14.624 -0.538 -20.307 1.00 89.94 83 GLN A C 1
ATOM 635 O O . GLN A 1 83 ? 15.443 -1.459 -20.310 1.00 89.94 83 GLN A O 1
ATOM 640 N N . GLN A 1 84 ? 14.911 0.642 -19.763 1.00 90.00 84 GLN A N 1
ATOM 641 C CA . GLN A 1 84 ? 16.183 0.973 -19.122 1.00 90.00 84 GLN A CA 1
ATOM 642 C C . GLN A 1 84 ? 16.035 1.214 -17.618 1.00 90.00 84 GLN A C 1
ATOM 644 O O . GLN A 1 84 ? 17.043 1.336 -16.925 1.00 90.00 84 GLN A O 1
ATOM 649 N N . ALA A 1 85 ? 14.807 1.226 -17.093 1.00 92.75 85 ALA A N 1
ATOM 650 C CA . ALA A 1 85 ? 14.544 1.479 -15.686 1.00 92.75 85 ALA A CA 1
ATOM 651 C C . ALA A 1 85 ? 15.191 0.416 -14.787 1.00 92.75 85 ALA A C 1
ATOM 653 O O . ALA A 1 85 ? 15.053 -0.787 -15.027 1.00 92.75 85 ALA A O 1
ATOM 654 N N . GLY A 1 86 ? 15.905 0.863 -13.756 1.00 94.06 86 GLY A N 1
ATOM 655 C CA . GLY A 1 86 ? 16.514 0.009 -12.731 1.00 94.06 86 GLY A CA 1
ATOM 656 C C . GLY A 1 86 ? 16.079 0.368 -11.310 1.00 94.06 86 GLY A C 1
ATOM 657 O O . GLY A 1 86 ? 16.342 -0.389 -10.374 1.00 94.06 86 GLY A O 1
ATOM 658 N N . THR A 1 87 ? 15.418 1.514 -11.130 1.00 96.75 87 THR A N 1
ATOM 659 C CA . THR A 1 87 ? 15.070 2.049 -9.810 1.00 96.75 87 THR A CA 1
ATOM 660 C C . THR A 1 87 ? 13.612 2.498 -9.708 1.00 96.75 87 THR A C 1
ATOM 662 O O . THR A 1 87 ? 13.083 3.133 -10.621 1.00 96.75 87 THR A O 1
ATOM 665 N N . LEU A 1 88 ? 12.983 2.198 -8.567 1.00 96.38 88 LEU A N 1
ATOM 666 C CA . LEU A 1 88 ? 11.640 2.647 -8.186 1.00 96.38 88 LEU A CA 1
ATOM 667 C C . LEU A 1 88 ? 11.720 3.487 -6.909 1.00 96.38 88 LEU A C 1
ATOM 669 O O . LEU A 1 88 ? 12.211 3.021 -5.881 1.00 96.38 88 LEU A O 1
ATOM 673 N N . GLU A 1 89 ? 11.227 4.719 -6.977 1.00 96.12 89 GLU A N 1
ATOM 674 C CA . GLU A 1 89 ? 11.083 5.611 -5.830 1.00 96.12 89 GLU A CA 1
ATOM 675 C C . GLU A 1 89 ? 9.799 5.287 -5.065 1.00 96.12 89 GLU A C 1
ATOM 677 O O . GLU A 1 89 ? 8.713 5.381 -5.640 1.00 96.12 89 GLU A O 1
ATOM 682 N N . CYS A 1 90 ? 9.927 4.954 -3.781 1.00 92.88 90 CYS A N 1
ATOM 683 C CA . CYS A 1 90 ? 8.812 4.716 -2.865 1.00 92.88 90 CYS A CA 1
ATOM 684 C C . CYS A 1 90 ? 9.150 5.154 -1.431 1.00 92.88 90 CYS A C 1
ATOM 686 O O . CYS A 1 90 ? 10.319 5.279 -1.051 1.00 92.88 90 CYS A O 1
ATOM 688 N N . THR A 1 91 ? 8.120 5.359 -0.618 1.00 87.06 91 THR A N 1
ATOM 689 C CA . THR A 1 91 ? 8.219 5.637 0.822 1.00 87.06 91 THR A CA 1
ATOM 690 C C . THR A 1 91 ? 7.881 4.393 1.651 1.00 87.06 91 THR A C 1
ATOM 692 O O . THR A 1 91 ? 7.346 3.408 1.142 1.00 87.06 91 THR A O 1
ATOM 695 N N . SER A 1 92 ? 8.248 4.388 2.937 1.00 79.69 92 SER A N 1
ATOM 696 C CA . SER A 1 92 ? 8.110 3.211 3.815 1.00 79.69 92 SER A CA 1
ATOM 697 C C . SER A 1 92 ? 6.661 2.780 4.068 1.00 79.69 92 SER A C 1
ATOM 699 O O . SER A 1 92 ? 6.413 1.627 4.403 1.00 79.69 92 SER A O 1
ATOM 701 N N . ASP A 1 93 ? 5.712 3.696 3.915 1.00 77.44 93 ASP A N 1
ATOM 702 C CA . ASP A 1 93 ? 4.269 3.475 4.027 1.00 77.44 93 ASP A CA 1
ATOM 703 C C . ASP A 1 93 ? 3.644 2.850 2.767 1.00 77.44 93 ASP A C 1
ATOM 705 O O . ASP A 1 93 ? 2.524 2.356 2.830 1.00 77.44 93 ASP A O 1
ATOM 709 N N . GLN A 1 94 ? 4.374 2.787 1.648 1.00 85.12 94 GLN A N 1
ATOM 710 C CA . GLN A 1 94 ? 3.910 2.234 0.367 1.00 85.12 94 GLN A CA 1
ATOM 711 C C . GLN A 1 94 ? 4.358 0.777 0.155 1.00 85.12 94 GLN A C 1
ATOM 713 O O . GLN A 1 94 ? 4.611 0.346 -0.970 1.00 85.12 94 GLN A O 1
ATOM 718 N N . GLY A 1 95 ? 4.550 0.013 1.234 1.00 85.44 95 GLY A N 1
ATOM 719 C CA . GLY A 1 95 ? 5.189 -1.306 1.170 1.00 85.44 95 GLY A CA 1
ATOM 720 C C . GLY A 1 95 ? 4.461 -2.316 0.274 1.00 85.44 95 GLY A C 1
ATOM 721 O O . GLY A 1 95 ? 5.114 -3.069 -0.451 1.00 85.44 95 GLY A O 1
ATOM 722 N N . LEU A 1 96 ? 3.123 -2.321 0.290 1.00 85.81 96 LEU A N 1
ATOM 723 C CA . LEU A 1 96 ? 2.318 -3.216 -0.547 1.00 85.81 96 LEU A CA 1
ATOM 724 C C . LEU A 1 96 ? 2.432 -2.833 -2.026 1.00 85.81 96 LEU A C 1
ATOM 726 O O . LEU A 1 96 ? 2.731 -3.677 -2.868 1.00 85.81 96 LEU A O 1
ATOM 730 N N . GLU A 1 97 ? 2.248 -1.556 -2.338 1.00 90.75 97 GLU A N 1
ATOM 731 C CA . GLU A 1 97 ? 2.310 -1.034 -3.697 1.00 90.75 97 GLU A CA 1
ATOM 732 C C . GLU A 1 97 ? 3.715 -1.165 -4.287 1.00 90.75 97 GLU A C 1
ATOM 734 O O . GLU A 1 97 ? 3.862 -1.519 -5.457 1.00 90.75 97 GLU A O 1
ATOM 739 N N . ALA A 1 98 ? 4.760 -0.954 -3.483 1.00 92.44 98 ALA A N 1
ATOM 740 C CA . ALA A 1 98 ? 6.144 -1.172 -3.885 1.00 92.44 98 ALA A CA 1
ATOM 741 C C . ALA A 1 98 ? 6.421 -2.654 -4.177 1.00 92.44 98 ALA A C 1
ATOM 743 O O . ALA A 1 98 ? 7.108 -2.973 -5.150 1.00 92.44 98 ALA A O 1
ATOM 744 N N . PHE A 1 99 ? 5.868 -3.570 -3.375 1.00 90.81 99 PHE A N 1
ATOM 745 C CA . PHE A 1 99 ? 5.955 -5.005 -3.642 1.00 90.81 99 PHE A CA 1
ATOM 746 C C . PHE A 1 99 ? 5.250 -5.376 -4.953 1.00 90.81 99 PHE A C 1
ATOM 748 O O . PHE A 1 99 ? 5.878 -5.972 -5.828 1.00 90.81 99 PHE A O 1
ATOM 755 N N . MET A 1 100 ? 3.990 -4.967 -5.124 1.00 91.75 100 MET A N 1
ATOM 756 C CA . MET A 1 100 ? 3.217 -5.220 -6.345 1.00 91.75 100 MET A CA 1
ATOM 757 C C . MET A 1 100 ? 3.910 -4.647 -7.584 1.00 91.75 100 MET A C 1
ATOM 759 O O . MET A 1 100 ? 4.040 -5.341 -8.586 1.00 91.75 100 MET A O 1
ATOM 763 N N . SER A 1 101 ? 4.437 -3.423 -7.490 1.00 94.50 101 SER A N 1
ATOM 764 C CA . SER A 1 101 ? 5.192 -2.772 -8.567 1.00 94.50 101 SER A CA 1
ATOM 765 C C . SER A 1 101 ? 6.394 -3.606 -8.998 1.00 94.50 101 SER A C 1
ATOM 767 O O . SER A 1 101 ? 6.629 -3.780 -10.188 1.00 94.50 101 SER A O 1
ATOM 769 N N . ARG A 1 102 ? 7.152 -4.171 -8.049 1.00 95.12 102 ARG A N 1
ATOM 770 C CA . ARG A 1 102 ? 8.292 -5.042 -8.375 1.00 95.12 102 ARG A CA 1
ATOM 771 C C . ARG A 1 102 ? 7.861 -6.335 -9.056 1.00 95.12 102 ARG A C 1
ATOM 773 O O . ARG A 1 102 ? 8.560 -6.775 -9.961 1.00 95.12 102 ARG A O 1
ATOM 780 N N . VAL A 1 103 ? 6.747 -6.931 -8.630 1.00 94.31 103 VAL A N 1
ATOM 781 C CA . VAL A 1 103 ? 6.193 -8.127 -9.283 1.00 94.31 103 VAL A CA 1
ATOM 782 C C . VAL A 1 103 ? 5.789 -7.792 -10.717 1.00 94.31 1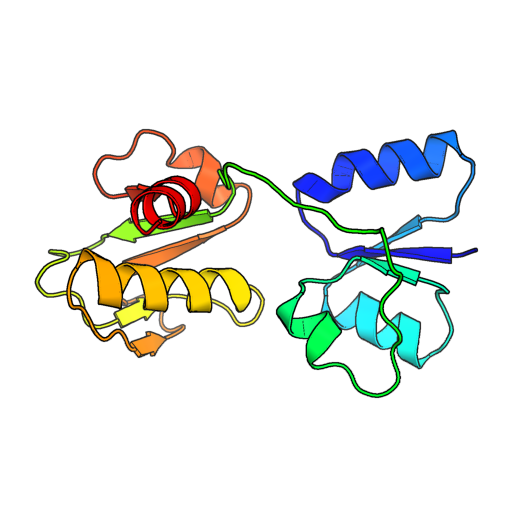03 VAL A C 1
ATOM 784 O O . VAL A 1 103 ? 6.279 -8.427 -11.639 1.00 94.31 103 VAL A O 1
ATOM 787 N N . ILE A 1 104 ? 4.998 -6.737 -10.920 1.00 94.88 104 ILE A N 1
ATOM 788 C CA . ILE A 1 104 ? 4.561 -6.286 -12.249 1.00 94.88 104 ILE A CA 1
ATOM 789 C C . ILE A 1 104 ? 5.754 -5.976 -13.159 1.00 94.88 104 ILE A C 1
ATOM 791 O O . ILE A 1 104 ? 5.841 -6.497 -14.266 1.00 94.88 104 ILE A O 1
ATOM 795 N N . LEU A 1 105 ? 6.713 -5.171 -12.691 1.00 95.56 105 LEU A N 1
ATOM 796 C CA . LEU A 1 105 ? 7.887 -4.787 -13.482 1.00 95.56 105 LEU A CA 1
ATOM 797 C C . LEU A 1 105 ? 8.743 -5.997 -13.868 1.00 95.56 105 LEU A C 1
ATOM 799 O O . LEU A 1 105 ? 9.296 -6.036 -14.968 1.00 95.56 105 LEU A O 1
ATOM 803 N N . LYS A 1 106 ? 8.818 -7.005 -13.002 1.00 95.44 106 LYS A N 1
ATOM 804 C CA . LYS A 1 106 ? 9.534 -8.240 -13.293 1.00 95.44 106 LYS A CA 1
ATOM 805 C C . LYS A 1 106 ? 8.788 -9.122 -14.289 1.00 95.44 106 LYS A C 1
ATOM 807 O O . LYS A 1 106 ? 9.395 -9.559 -15.261 1.00 95.44 106 LYS A O 1
ATOM 812 N N . GLU A 1 107 ? 7.510 -9.383 -14.050 1.00 95.44 107 GLU A N 1
ATOM 813 C CA . GLU A 1 107 ? 6.741 -10.370 -14.810 1.00 95.44 107 GLU A CA 1
ATOM 814 C C . GLU A 1 107 ? 6.297 -9.832 -16.183 1.00 95.44 107 GLU A C 1
ATOM 816 O O . GLU A 1 107 ? 6.506 -10.508 -17.188 1.00 95.44 107 GLU A O 1
ATOM 821 N N . HIS A 1 108 ? 5.786 -8.596 -16.268 1.00 94.00 108 HIS A N 1
ATOM 822 C CA . HIS A 1 108 ? 5.353 -7.999 -17.546 1.00 94.00 108 HIS A CA 1
ATOM 823 C C . HIS A 1 108 ? 6.503 -7.434 -18.373 1.00 94.00 108 HIS A C 1
ATOM 825 O O . HIS A 1 108 ? 6.492 -7.507 -19.602 1.00 94.00 108 HIS A O 1
ATOM 831 N N . TYR A 1 109 ? 7.505 -6.857 -17.707 1.00 93.69 109 TYR A N 1
ATOM 832 C CA . TYR A 1 109 ? 8.542 -6.065 -18.376 1.00 93.69 109 TYR A CA 1
ATOM 833 C C . TYR A 1 109 ? 9.949 -6.665 -18.264 1.00 93.69 109 TYR A C 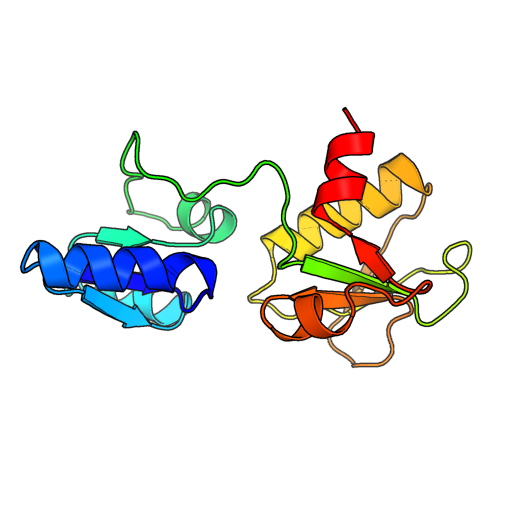1
ATOM 835 O O . TYR A 1 109 ? 10.897 -6.105 -18.817 1.00 93.69 109 TYR A O 1
ATOM 843 N N . GLY A 1 110 ? 10.122 -7.793 -17.565 1.00 94.44 110 GLY A N 1
ATOM 844 C CA . GLY A 1 110 ? 11.428 -8.438 -17.397 1.00 94.44 110 GLY A CA 1
ATOM 845 C C . GLY A 1 110 ? 12.439 -7.587 -16.621 1.00 94.44 110 GLY A C 1
ATOM 846 O O . GLY A 1 110 ? 13.646 -7.715 -16.840 1.00 94.44 110 GLY A O 1
ATOM 847 N N . ARG A 1 111 ? 11.974 -6.669 -15.762 1.00 94.06 111 ARG A N 1
ATOM 848 C CA . ARG A 1 111 ? 12.817 -5.711 -15.035 1.00 94.06 111 ARG A CA 1
ATOM 849 C C . ARG A 1 111 ? 12.950 -6.081 -13.563 1.00 94.06 111 ARG A C 1
ATOM 851 O O . ARG A 1 111 ? 11.997 -5.987 -12.796 1.00 94.06 111 ARG A O 1
ATOM 858 N N . ASP A 1 112 ? 14.174 -6.384 -13.140 1.00 94.44 112 ASP A N 1
ATOM 859 C CA . ASP A 1 112 ? 14.519 -6.415 -11.719 1.00 94.44 112 ASP A CA 1
ATOM 860 C C . ASP A 1 112 ? 14.848 -4.999 -11.232 1.00 94.44 112 ASP A C 1
ATOM 862 O O . ASP A 1 112 ? 15.815 -4.371 -11.666 1.00 94.44 112 ASP A O 1
ATOM 866 N N . ILE A 1 113 ? 14.016 -4.492 -10.324 1.00 95.00 113 ILE A N 1
ATOM 867 C CA . ILE A 1 113 ? 14.045 -3.096 -9.886 1.00 95.00 113 ILE A CA 1
ATOM 868 C C . ILE A 1 113 ? 14.485 -2.984 -8.427 1.00 95.00 113 ILE A C 1
ATOM 870 O O . ILE A 1 113 ? 14.022 -3.726 -7.553 1.00 95.00 113 ILE A O 1
ATOM 874 N N . THR A 1 114 ? 15.356 -2.007 -8.167 1.00 95.69 114 THR A N 1
ATOM 875 C CA . THR A 1 114 ? 15.815 -1.627 -6.826 1.00 95.69 114 THR A CA 1
ATOM 876 C C . THR A 1 114 ? 14.948 -0.503 -6.260 1.00 95.69 114 THR A C 1
ATOM 878 O O . THR A 1 114 ? 14.680 0.485 -6.942 1.00 95.69 114 THR A O 1
ATOM 881 N N . LEU A 1 115 ? 14.528 -0.629 -5.000 1.00 94.94 115 LEU A N 1
ATOM 882 C CA . LEU A 1 115 ? 13.764 0.409 -4.306 1.00 94.94 115 LEU A CA 1
ATOM 883 C C . LEU A 1 115 ? 14.692 1.512 -3.780 1.00 94.94 115 LEU A C 1
ATOM 885 O O . LEU A 1 115 ? 15.776 1.229 -3.271 1.00 94.94 115 LEU A O 1
ATOM 889 N N . THR A 1 116 ? 14.262 2.765 -3.876 1.00 94.81 116 THR A N 1
ATOM 890 C CA . THR A 1 116 ? 14.987 3.936 -3.363 1.00 94.81 116 THR A CA 1
ATOM 891 C C . THR A 1 116 ? 14.014 4.999 -2.854 1.00 94.81 116 THR A C 1
ATOM 893 O O . THR A 1 116 ? 12.834 4.980 -3.182 1.00 94.81 116 THR A O 1
ATOM 896 N N . SER A 1 117 ? 14.505 5.956 -2.071 1.00 90.88 117 SER A N 1
ATOM 897 C CA . SER A 1 117 ? 13.733 7.092 -1.544 1.00 90.88 117 SER A CA 1
ATOM 898 C C . SER A 1 117 ? 14.353 8.454 -1.899 1.00 90.88 117 SER A C 1
ATOM 900 O O . SER A 1 117 ? 13.988 9.480 -1.335 1.00 90.88 117 SER A O 1
ATOM 902 N N . ASN A 1 118 ? 15.328 8.485 -2.815 1.00 83.19 118 ASN A N 1
ATOM 903 C CA . ASN A 1 118 ? 16.196 9.645 -3.066 1.00 83.19 118 ASN A CA 1
ATOM 904 C C . ASN A 1 118 ? 15.664 10.668 -4.095 1.00 83.19 118 ASN A C 1
ATOM 906 O O . ASN A 1 118 ? 16.393 11.589 -4.462 1.00 83.19 118 ASN A O 1
ATOM 910 N N . GLY A 1 119 ? 14.431 10.518 -4.588 1.00 83.81 119 GLY A N 1
ATOM 911 C CA . GLY A 1 119 ? 13.809 11.471 -5.517 1.00 83.81 119 GLY A CA 1
ATOM 912 C C . GLY A 1 119 ? 14.291 11.404 -6.975 1.00 83.81 119 GLY A C 1
ATOM 913 O O . GLY A 1 119 ? 13.766 12.134 -7.821 1.00 83.81 119 GLY A O 1
ATOM 914 N N . THR A 1 120 ? 15.273 10.555 -7.300 1.00 88.38 120 THR A N 1
ATOM 915 C CA . THR A 1 120 ? 15.933 10.507 -8.623 1.00 88.38 120 THR A CA 1
ATOM 916 C C . THR A 1 120 ? 15.753 9.183 -9.365 1.00 88.38 120 THR A C 1
ATOM 918 O O . THR A 1 120 ? 16.446 8.941 -10.355 1.00 88.38 120 THR A O 1
ATOM 921 N N . ALA A 1 121 ? 14.832 8.335 -8.906 1.00 93.25 121 ALA A N 1
ATOM 922 C CA . ALA A 1 121 ? 14.576 7.042 -9.526 1.00 93.25 121 ALA A CA 1
ATOM 923 C C . ALA A 1 121 ? 14.003 7.153 -10.947 1.00 93.25 121 ALA A C 1
ATOM 925 O O . ALA A 1 121 ? 13.408 8.165 -11.324 1.00 93.25 121 ALA A O 1
ATOM 926 N N . ASP A 1 122 ? 14.141 6.076 -11.715 1.00 94.75 122 ASP A N 1
ATOM 927 C CA . ASP A 1 122 ? 13.621 5.976 -13.083 1.00 94.75 122 ASP A CA 1
ATOM 928 C C . ASP A 1 122 ? 12.089 5.895 -13.108 1.00 94.75 122 ASP A C 1
ATOM 930 O O . ASP A 1 122 ? 11.448 6.383 -14.039 1.00 94.75 122 ASP A O 1
ATOM 934 N N . ILE A 1 123 ? 11.503 5.305 -12.065 1.00 95.56 123 ILE A N 1
ATOM 935 C CA . ILE A 1 123 ? 10.061 5.167 -11.874 1.00 95.56 123 ILE A CA 1
ATOM 936 C C . ILE A 1 123 ? 9.698 5.765 -10.516 1.00 95.56 123 ILE A C 1
ATOM 938 O O . ILE A 1 123 ? 10.398 5.550 -9.529 1.00 95.56 123 ILE A O 1
ATOM 942 N N . LYS A 1 124 ? 8.594 6.511 -10.445 1.00 95.25 124 LYS A N 1
ATOM 943 C CA . LYS A 1 124 ? 8.029 7.010 -9.188 1.00 95.25 124 LYS A CA 1
ATOM 944 C C . LYS A 1 124 ? 6.737 6.281 -8.862 1.00 95.25 124 LYS A C 1
ATOM 946 O O . LYS A 1 124 ? 5.817 6.309 -9.675 1.00 95.25 124 LYS A O 1
ATOM 951 N N . LEU A 1 125 ? 6.642 5.729 -7.659 1.00 94.06 125 LEU A N 1
ATOM 952 C CA . LEU A 1 125 ? 5.381 5.238 -7.131 1.00 94.06 125 LEU A CA 1
ATOM 953 C C . LEU A 1 125 ? 4.510 6.409 -6.659 1.00 94.06 125 LEU A C 1
ATOM 955 O O . LEU A 1 125 ? 4.952 7.288 -5.913 1.00 94.06 125 LEU A O 1
ATOM 959 N N . LEU A 1 126 ? 3.271 6.436 -7.132 1.00 91.25 126 LEU A N 1
ATOM 960 C CA . LEU A 1 126 ? 2.247 7.402 -6.764 1.00 91.25 126 LEU A CA 1
ATOM 961 C C . LEU A 1 126 ? 1.132 6.654 -6.047 1.00 91.25 126 LEU A C 1
ATOM 963 O O . LEU A 1 126 ? 0.615 5.686 -6.595 1.00 91.25 126 LEU A O 1
ATOM 967 N N . THR A 1 127 ? 0.752 7.110 -4.856 1.00 87.50 127 THR A N 1
ATOM 968 C CA . THR A 1 127 ? -0.366 6.540 -4.096 1.00 87.50 127 THR A CA 1
ATOM 969 C C . THR A 1 127 ? -1.364 7.618 -3.670 1.00 87.50 127 THR A C 1
ATOM 971 O O . THR A 1 127 ? -1.043 8.811 -3.640 1.00 87.50 127 THR A O 1
ATOM 974 N N . GLY A 1 128 ? -2.597 7.212 -3.366 1.00 82.38 128 GLY A N 1
ATOM 975 C CA . GLY A 1 128 ? -3.656 8.103 -2.892 1.00 82.38 128 GLY A CA 1
ATOM 976 C C . GLY A 1 128 ? -4.041 9.170 -3.921 1.00 82.38 128 GLY A C 1
ATOM 977 O O . GLY A 1 128 ? -4.142 8.886 -5.114 1.00 82.38 128 GLY A O 1
ATOM 978 N N . ALA A 1 129 ? -4.249 10.409 -3.467 1.00 78.94 129 ALA A N 1
ATOM 979 C CA . ALA A 1 129 ? -4.678 11.517 -4.327 1.00 78.94 129 ALA A CA 1
ATOM 980 C C . ALA A 1 129 ? -3.698 11.798 -5.482 1.00 78.94 129 ALA A C 1
ATOM 982 O O . ALA A 1 129 ? -4.124 12.024 -6.610 1.00 78.94 129 ALA A O 1
ATOM 983 N N . ALA A 1 130 ? -2.388 11.679 -5.234 1.00 79.69 130 ALA A N 1
ATOM 984 C CA . ALA A 1 130 ? -1.362 11.902 -6.254 1.00 79.69 130 ALA A CA 1
ATOM 985 C C . ALA A 1 130 ? -1.422 10.892 -7.416 1.00 79.69 130 ALA A C 1
ATOM 987 O O . ALA A 1 130 ? -0.906 11.176 -8.494 1.00 79.69 130 ALA A O 1
ATOM 988 N N . SER A 1 131 ? -2.023 9.715 -7.199 1.00 81.56 131 SER A N 1
ATOM 989 C CA . SER A 1 131 ? -2.304 8.743 -8.262 1.00 81.56 131 SER A CA 1
ATOM 990 C C . SER A 1 131 ? -3.455 9.217 -9.155 1.00 81.56 131 SER A C 1
ATOM 992 O O . SER A 1 131 ? -3.352 9.176 -10.378 1.00 81.56 131 SER A O 1
ATOM 994 N N . LEU A 1 132 ? -4.535 9.720 -8.551 1.00 77.06 132 LEU A N 1
ATOM 995 C CA . LEU A 1 132 ? -5.749 10.127 -9.267 1.00 77.06 132 LEU A CA 1
ATOM 996 C C . LEU A 1 132 ? -5.495 11.293 -10.233 1.00 77.06 132 LEU A C 1
ATOM 998 O O . LEU A 1 132 ? -6.021 11.293 -11.344 1.00 77.06 132 LEU A O 1
ATOM 1002 N N . ASP A 1 133 ? -4.625 12.233 -9.857 1.00 79.31 133 ASP A N 1
ATOM 1003 C CA . ASP A 1 133 ? -4.249 13.386 -10.690 1.00 79.31 133 ASP A CA 1
ATOM 1004 C C . ASP A 1 133 ? -3.469 13.009 -11.964 1.00 79.31 133 ASP A C 1
ATOM 1006 O O . ASP A 1 133 ? -3.185 13.864 -12.803 1.00 79.31 133 ASP A O 1
ATOM 1010 N N . GLN A 1 134 ? -3.056 11.749 -12.108 1.00 79.00 134 GLN A N 1
ATOM 1011 C CA . GLN A 1 134 ? -2.269 11.265 -13.244 1.00 79.00 134 GLN A CA 1
ATOM 1012 C C . GLN A 1 134 ? -3.020 10.188 -14.040 1.00 79.00 134 GLN A C 1
ATOM 1014 O O . GLN A 1 134 ? -2.396 9.402 -14.749 1.00 79.00 134 GLN A O 1
ATOM 1019 N N . ALA A 1 135 ? -4.353 10.143 -13.924 1.00 71.75 135 ALA A N 1
ATOM 1020 C CA . ALA A 1 135 ? -5.197 9.122 -14.544 1.00 71.75 135 ALA A CA 1
ATOM 1021 C C . ALA A 1 135 ? -4.974 8.959 -16.064 1.00 71.75 135 ALA A C 1
ATOM 1023 O O . ALA A 1 135 ? -4.925 7.835 -16.569 1.00 71.75 135 ALA A O 1
ATOM 1024 N N . ASP A 1 136 ? -4.778 10.079 -16.759 1.00 77.94 136 ASP A N 1
ATOM 1025 C CA . ASP A 1 136 ? -4.696 10.149 -18.222 1.00 77.94 136 ASP A CA 1
ATOM 1026 C C . ASP A 1 136 ? -3.263 10.373 -18.747 1.00 77.94 136 ASP A C 1
ATOM 1028 O O . ASP A 1 136 ? -3.066 10.660 -19.929 1.00 77.94 136 ASP A O 1
ATOM 1032 N N . ASP A 1 137 ? -2.243 10.286 -17.884 1.00 82.44 137 ASP A N 1
ATOM 1033 C CA . ASP A 1 137 ? -0.852 10.498 -18.292 1.00 82.44 137 ASP A CA 1
ATOM 1034 C C . ASP A 1 137 ? -0.299 9.237 -18.991 1.00 82.44 137 ASP A C 1
ATOM 1036 O O . ASP A 1 137 ? -0.206 8.182 -18.352 1.00 82.44 137 ASP A O 1
ATOM 1040 N N . PRO A 1 138 ? 0.127 9.319 -20.270 1.00 83.88 138 PRO A N 1
ATOM 1041 C CA . PRO A 1 138 ? 0.649 8.172 -21.020 1.00 83.88 138 PRO A CA 1
ATOM 1042 C C . PRO A 1 138 ? 1.974 7.627 -20.470 1.00 83.88 138 PRO A C 1
ATOM 1044 O O . PRO A 1 138 ? 2.425 6.564 -20.886 1.00 83.88 138 PRO A O 1
ATOM 1047 N N . THR A 1 139 ? 2.625 8.352 -19.560 1.00 89.00 139 THR A N 1
ATOM 1048 C CA . THR A 1 139 ? 3.824 7.901 -18.845 1.00 89.00 139 THR A CA 1
ATOM 1049 C C . THR A 1 139 ? 3.494 7.190 -17.534 1.00 89.00 139 THR A C 1
ATOM 1051 O O . THR A 1 139 ? 4.401 6.868 -16.764 1.00 89.00 139 THR A O 1
ATOM 1054 N N . THR A 1 140 ? 2.215 6.937 -17.250 1.00 92.62 140 THR A N 1
ATOM 1055 C CA . THR A 1 140 ? 1.793 6.197 -16.061 1.00 92.62 140 THR A CA 1
ATOM 1056 C C . THR A 1 140 ? 1.270 4.814 -16.391 1.00 92.62 140 THR A C 1
ATOM 1058 O O . THR A 1 140 ? 0.571 4.614 -17.378 1.00 92.62 140 THR A O 1
ATOM 1061 N N . LEU A 1 141 ? 1.615 3.865 -15.527 1.00 92.12 141 LEU A N 1
ATOM 1062 C CA . LEU A 1 141 ? 1.081 2.512 -15.522 1.00 92.12 141 LEU A CA 1
ATOM 1063 C C . LEU A 1 141 ? 0.127 2.388 -14.335 1.00 92.12 141 LEU A C 1
ATOM 1065 O O . LEU A 1 141 ? 0.490 2.739 -13.203 1.00 92.12 141 LEU A O 1
ATOM 1069 N N . ASP A 1 142 ? -1.091 1.919 -14.592 1.00 91.25 142 ASP A N 1
ATOM 1070 C CA . ASP A 1 142 ? -2.092 1.675 -13.556 1.00 91.25 142 ASP A CA 1
ATOM 1071 C C . ASP A 1 142 ? -1.802 0.346 -12.863 1.00 91.25 142 ASP A C 1
ATOM 1073 O O . ASP A 1 142 ? -1.876 -0.717 -13.472 1.00 91.25 142 ASP A O 1
ATOM 1077 N N . LEU A 1 143 ? -1.456 0.398 -11.575 1.00 90.50 143 LEU A N 1
ATOM 1078 C CA . LEU A 1 143 ? -0.987 -0.785 -10.858 1.00 90.50 143 LEU A CA 1
ATOM 1079 C C . LEU A 1 143 ? -2.068 -1.872 -10.770 1.00 90.50 143 LEU A C 1
ATOM 1081 O O . LEU A 1 143 ? -1.747 -3.058 -10.781 1.00 90.50 143 LEU A O 1
ATOM 1085 N N . GLY A 1 144 ? -3.340 -1.473 -10.682 1.00 88.62 144 GLY A N 1
ATOM 1086 C CA . GLY A 1 144 ? -4.462 -2.403 -10.643 1.00 88.62 144 GLY A CA 1
ATOM 1087 C C . GLY A 1 144 ? -4.700 -3.071 -11.994 1.00 88.62 144 GLY A C 1
ATOM 1088 O O . GLY A 1 144 ? -4.896 -4.284 -12.041 1.00 88.62 144 GLY A O 1
ATOM 1089 N N . GLN A 1 145 ? -4.648 -2.298 -13.082 1.00 88.88 145 GLN A N 1
ATOM 1090 C CA . GLN A 1 145 ? -4.782 -2.842 -14.434 1.00 88.88 145 GLN A CA 1
ATOM 1091 C C . GLN A 1 145 ? -3.633 -3.798 -14.770 1.00 88.88 145 GLN A C 1
ATOM 1093 O O . GLN A 1 145 ? -3.879 -4.928 -15.179 1.00 88.88 145 GLN A O 1
ATOM 1098 N N . GLU A 1 146 ? -2.390 -3.380 -14.535 1.00 91.56 146 GLU A N 1
ATOM 1099 C CA . GLU A 1 146 ? -1.207 -4.203 -14.797 1.00 91.56 146 GLU A CA 1
ATOM 1100 C C . GLU A 1 146 ? -1.255 -5.514 -14.002 1.00 91.56 146 GLU A C 1
ATOM 1102 O O . GLU A 1 146 ? -0.935 -6.576 -14.529 1.00 91.56 146 GLU A O 1
ATOM 1107 N N . TRP A 1 147 ? -1.713 -5.468 -12.744 1.00 90.12 147 TRP A N 1
ATOM 1108 C CA . TRP A 1 147 ? -1.911 -6.671 -11.938 1.00 90.12 147 TRP A CA 1
ATOM 1109 C C . TRP A 1 147 ? -2.970 -7.609 -12.525 1.00 90.12 147 TRP A C 1
ATOM 1111 O O . TRP A 1 147 ? -2.765 -8.818 -12.556 1.00 90.12 147 TRP A O 1
ATOM 1121 N N . TYR A 1 148 ? -4.098 -7.069 -12.989 1.00 87.94 148 TYR A N 1
ATOM 1122 C CA . TYR A 1 148 ? -5.146 -7.865 -13.630 1.00 87.94 148 TYR A CA 1
ATOM 1123 C C . TYR A 1 148 ? -4.649 -8.535 -14.918 1.00 87.94 148 TYR A C 1
ATOM 1125 O O . TYR A 1 148 ? -5.013 -9.668 -15.209 1.00 87.94 148 TYR A O 1
ATOM 1133 N N . GLU A 1 149 ? -3.777 -7.869 -15.671 1.00 89.00 149 GLU A N 1
ATOM 1134 C CA . GLU A 1 149 ? -3.205 -8.416 -16.903 1.00 89.00 149 GLU A CA 1
ATOM 1135 C C . GLU A 1 149 ? -2.148 -9.512 -16.652 1.00 89.00 149 GLU A C 1
ATOM 1137 O O . GLU A 1 149 ? -1.774 -10.210 -17.593 1.00 89.00 149 GLU A O 1
ATOM 1142 N N . LEU A 1 150 ? -1.677 -9.702 -15.406 1.00 84.44 150 LEU A N 1
ATOM 1143 C CA . LEU A 1 150 ? -0.790 -10.819 -15.030 1.00 84.44 150 LEU A CA 1
ATOM 1144 C C . LEU A 1 150 ? -1.517 -12.167 -14.898 1.00 84.44 150 LEU A C 1
ATOM 1146 O O . LEU A 1 150 ? -0.858 -13.208 -14.956 1.00 84.44 150 LEU A O 1
ATOM 1150 N N . SER A 1 151 ? -2.829 -12.156 -14.636 1.00 67.56 151 SER A N 1
ATOM 1151 C CA . SER A 1 151 ? -3.634 -13.361 -14.364 1.00 67.56 151 SER A CA 1
ATOM 1152 C C . SER A 1 151 ? -4.251 -13.965 -15.617 1.00 67.56 151 SER A C 1
ATOM 1154 O O . SER A 1 151 ? -4.263 -15.214 -15.706 1.00 67.56 151 SER A O 1
#